Protein AF-A0AAW7XEM3-F1 (afdb_monomer_lite)

Sequence (76 aa):
MLQIIEQFQNLQFQVTFVSPAIKPETAFDLSTINVLEKSIELNHDSFDAFLLSLSPEIVLFDRFLMEEQFGWRVAQ

Radius of gyration: 12.6 Å; chains: 1; bounding box: 27×24×32 Å

Structure (mmCIF, N/CA/C/O backbone):
data_AF-A0AAW7XEM3-F1
#
_entry.id   AF-A0AAW7XEM3-F1
#
loop_
_atom_site.group_PDB
_atom_site.id
_atom_site.type_symbol
_atom_site.label_atom_id
_atom_site.label_alt_id
_atom_site.label_comp_id
_atom_site.label_asym_id
_atom_site.label_entity_id
_atom_site.label_seq_id
_atom_site.pdbx_PDB_ins_code
_atom_site.Cartn_x
_atom_site.Cartn_y
_atom_site.Cartn_z
_atom_site.occupancy
_atom_site.B_iso_or_equiv
_atom_site.auth_seq_id
_atom_site.auth_comp_id
_atom_site.auth_asym_id
_atom_site.auth_atom_id
_atom_site.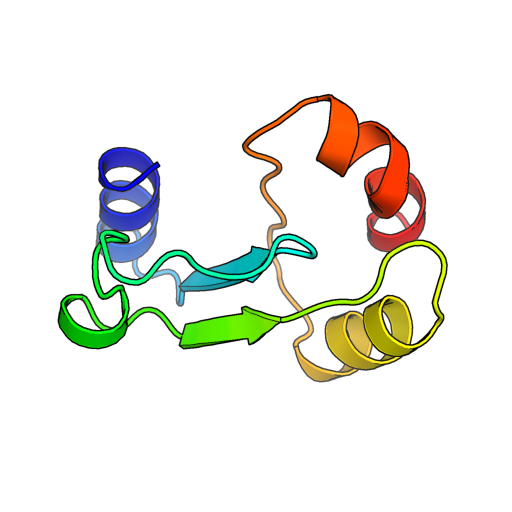pdbx_PDB_model_num
ATOM 1 N N . MET A 1 1 ? -4.827 11.458 5.248 1.00 88.69 1 MET A N 1
ATOM 2 C CA . MET A 1 1 ? -4.329 10.070 5.135 1.00 88.69 1 MET A CA 1
ATOM 3 C C . MET A 1 1 ? -4.770 9.207 6.317 1.00 88.69 1 MET A C 1
ATOM 5 O O . MET A 1 1 ? -5.580 8.327 6.084 1.00 88.69 1 MET A O 1
ATOM 9 N N . LEU A 1 2 ? -4.342 9.472 7.564 1.00 94.69 2 LEU A N 1
ATOM 10 C CA . LEU A 1 2 ? -4.688 8.625 8.728 1.00 94.69 2 LEU A CA 1
ATOM 11 C C . LEU A 1 2 ? -6.197 8.405 8.929 1.00 94.69 2 LEU A C 1
ATOM 13 O O . LEU A 1 2 ? -6.626 7.276 9.104 1.00 94.69 2 LEU A O 1
ATOM 17 N N . GLN A 1 3 ? -7.011 9.456 8.804 1.00 94.62 3 GLN A N 1
ATOM 18 C CA . GLN A 1 3 ? -8.473 9.328 8.901 1.00 94.62 3 GLN A CA 1
ATOM 19 C C . GLN A 1 3 ? -9.063 8.416 7.817 1.00 94.62 3 GLN A C 1
ATOM 21 O O . GLN A 1 3 ? -10.010 7.690 8.077 1.00 94.62 3 GLN A O 1
ATOM 26 N N . ILE A 1 4 ? -8.506 8.434 6.602 1.00 94.69 4 ILE A N 1
ATOM 27 C CA . ILE A 1 4 ? -8.981 7.588 5.499 1.00 94.69 4 ILE A CA 1
ATOM 28 C C . ILE A 1 4 ? -8.644 6.125 5.791 1.00 94.69 4 ILE A C 1
ATOM 30 O O . ILE A 1 4 ? -9.506 5.264 5.661 1.00 94.69 4 ILE A O 1
ATOM 34 N N . ILE A 1 5 ? -7.413 5.865 6.239 1.00 96.38 5 ILE A N 1
ATOM 35 C CA . ILE A 1 5 ? -6.974 4.539 6.689 1.00 96.38 5 ILE A CA 1
ATOM 36 C C . ILE A 1 5 ? -7.920 4.008 7.771 1.00 96.38 5 ILE A C 1
ATOM 38 O O . ILE A 1 5 ? -8.434 2.902 7.639 1.00 96.38 5 ILE A O 1
ATOM 42 N N . GLU A 1 6 ? -8.202 4.820 8.791 1.00 96.56 6 GLU A N 1
ATOM 43 C CA . GLU A 1 6 ? -9.117 4.466 9.878 1.00 96.56 6 GLU A CA 1
ATOM 44 C C . GLU A 1 6 ? -10.519 4.115 9.356 1.00 96.56 6 GLU A C 1
ATOM 46 O O . GLU A 1 6 ? -11.106 3.126 9.790 1.00 96.56 6 GLU A O 1
ATOM 51 N N . GLN A 1 7 ? -11.053 4.857 8.378 1.00 97.06 7 GLN A N 1
ATOM 52 C CA . GLN A 1 7 ? -12.352 4.520 7.786 1.00 97.06 7 GLN A CA 1
ATOM 53 C C . GLN A 1 7 ? -12.338 3.162 7.072 1.00 97.06 7 GLN A C 1
ATOM 55 O O . GLN A 1 7 ? -13.266 2.377 7.255 1.00 97.06 7 GLN A O 1
ATOM 60 N N . PHE A 1 8 ? -11.293 2.846 6.302 1.00 96.69 8 PHE A N 1
ATOM 61 C CA . PHE A 1 8 ? -11.182 1.533 5.657 1.00 96.69 8 PHE A CA 1
ATOM 62 C C . PHE A 1 8 ? -11.051 0.401 6.681 1.00 96.69 8 PHE A C 1
ATOM 64 O O . PHE A 1 8 ? -11.687 -0.640 6.527 1.00 96.69 8 PHE A O 1
ATOM 71 N N . GLN A 1 9 ? -10.313 0.618 7.768 1.00 96.50 9 GLN A N 1
ATOM 72 C CA . GLN A 1 9 ? -10.219 -0.354 8.859 1.00 96.50 9 GLN A CA 1
ATOM 73 C C . GLN A 1 9 ? -11.557 -0.553 9.581 1.00 96.50 9 GLN A C 1
ATOM 75 O O . GLN A 1 9 ? -11.931 -1.687 9.875 1.00 96.50 9 GLN A O 1
ATOM 80 N N . ASN A 1 10 ? -12.327 0.516 9.806 1.00 97.44 10 ASN A N 1
ATOM 81 C CA . ASN A 1 10 ? -13.679 0.421 10.367 1.00 97.44 10 ASN A CA 1
ATOM 82 C C . ASN A 1 10 ? -14.614 -0.388 9.460 1.00 97.44 10 ASN A C 1
ATOM 84 O O . ASN A 1 10 ? -15.428 -1.172 9.947 1.00 97.44 10 ASN A O 1
ATOM 88 N N . LEU A 1 11 ? -14.437 -0.264 8.143 1.00 97.00 11 LEU A N 1
ATOM 89 C CA . LEU A 1 11 ? -15.103 -1.079 7.126 1.00 97.00 11 LEU A CA 1
ATOM 90 C C . LEU A 1 11 ? -14.521 -2.501 6.989 1.00 97.00 11 LEU A C 1
ATOM 92 O O . LEU A 1 11 ? -14.921 -3.230 6.088 1.00 97.00 11 LEU A O 1
ATOM 96 N N . GLN A 1 12 ? -13.629 -2.914 7.897 1.00 96.94 12 GLN A N 1
ATOM 97 C CA . GLN A 1 12 ? -13.000 -4.239 7.962 1.00 96.94 12 GLN A CA 1
ATOM 98 C C . GLN A 1 12 ? -12.047 -4.560 6.798 1.00 96.94 12 GLN A C 1
ATOM 100 O O . GLN A 1 12 ? -11.723 -5.725 6.572 1.00 96.94 12 GLN A O 1
ATOM 105 N N . PHE A 1 13 ? -11.545 -3.548 6.084 1.00 96.94 13 PHE A N 1
ATOM 106 C CA . PHE A 1 13 ? -10.492 -3.751 5.090 1.00 96.94 13 PHE A CA 1
ATOM 107 C C . PHE A 1 13 ? -9.123 -3.911 5.750 1.00 96.94 13 PHE A C 1
ATOM 109 O O . PHE A 1 13 ? -8.764 -3.191 6.687 1.00 96.94 13 PHE A O 1
ATOM 116 N N . GLN A 1 14 ? -8.309 -4.803 5.186 1.00 96.56 14 GLN A N 1
ATOM 117 C CA . GLN A 1 14 ? -6.876 -4.816 5.445 1.00 96.56 14 GLN A CA 1
ATOM 118 C C . GLN A 1 14 ? -6.206 -3.724 4.606 1.00 96.56 14 GLN A C 1
ATOM 120 O O . GLN A 1 14 ? -6.296 -3.724 3.381 1.00 96.56 14 GLN A O 1
ATOM 125 N N . VAL A 1 15 ? -5.518 -2.793 5.266 1.00 97.06 15 VAL A N 1
ATOM 126 C CA . VAL A 1 15 ? -4.870 -1.661 4.597 1.00 97.06 15 VAL A CA 1
ATOM 127 C C . VAL A 1 15 ? -3.363 -1.900 4.507 1.00 97.06 15 VAL A C 1
ATOM 129 O O . VAL A 1 15 ? -2.697 -2.127 5.518 1.00 97.06 15 VAL A O 1
ATOM 132 N N . THR A 1 16 ? -2.824 -1.806 3.291 1.00 97.50 16 THR A N 1
ATOM 133 C CA . THR A 1 16 ? -1.379 -1.760 3.024 1.00 97.50 16 THR A CA 1
ATOM 134 C C . THR A 1 16 ? -1.040 -0.396 2.432 1.00 97.50 16 THR A C 1
ATOM 136 O O . THR A 1 16 ? -1.578 -0.019 1.394 1.00 97.50 16 THR A O 1
ATOM 139 N N . PHE A 1 17 ? -0.163 0.354 3.094 1.00 96.25 17 PHE A N 1
ATOM 140 C CA . PHE A 1 17 ? 0.337 1.639 2.623 1.00 96.25 17 PHE A CA 1
ATOM 141 C C . PHE A 1 17 ? 1.626 1.450 1.826 1.00 96.25 17 PHE A C 1
ATOM 143 O O . PHE A 1 17 ? 2.562 0.791 2.284 1.00 96.25 17 PHE A O 1
ATOM 150 N N . VAL A 1 18 ? 1.698 2.068 0.648 1.00 95.62 18 VAL A N 1
ATOM 151 C CA . VAL A 1 18 ? 2.891 2.025 -0.200 1.00 95.62 18 VAL A CA 1
ATOM 152 C C . VAL A 1 18 ? 3.293 3.402 -0.694 1.00 95.62 18 VAL A C 1
ATOM 154 O O . VAL A 1 18 ? 2.447 4.261 -0.925 1.00 95.62 18 VAL A O 1
ATOM 157 N N . SER A 1 19 ? 4.599 3.623 -0.846 1.00 95.12 19 SER A N 1
ATOM 158 C CA . SER A 1 19 ? 5.142 4.900 -1.314 1.00 95.12 19 SER A CA 1
ATOM 159 C C . SER A 1 19 ? 6.513 4.716 -1.971 1.00 95.12 19 SER A C 1
ATOM 161 O O . SER A 1 19 ? 7.309 3.910 -1.480 1.00 95.12 19 SER A O 1
ATOM 163 N N . PRO A 1 20 ? 6.826 5.466 -3.046 1.00 94.69 20 PRO A N 1
ATOM 164 C CA . PRO A 1 20 ? 8.178 5.540 -3.593 1.00 94.69 20 PRO A CA 1
ATOM 165 C C . PRO A 1 20 ? 9.069 6.555 -2.873 1.00 94.69 20 PRO A C 1
ATOM 167 O O . PRO A 1 20 ? 10.274 6.614 -3.110 1.00 94.69 20 PRO A O 1
ATOM 170 N N . ALA A 1 21 ? 8.487 7.391 -2.010 1.00 92.75 21 ALA A N 1
ATOM 171 C CA . ALA A 1 21 ? 9.239 8.354 -1.226 1.00 92.75 21 ALA A CA 1
ATOM 172 C C . ALA A 1 21 ? 9.881 7.680 -0.009 1.00 92.75 21 ALA A C 1
ATOM 174 O O . ALA A 1 21 ? 9.245 6.882 0.681 1.00 92.75 21 ALA A O 1
ATOM 175 N N . ILE A 1 22 ? 11.115 8.083 0.294 1.00 91.50 22 ILE A N 1
ATOM 176 C CA . ILE A 1 22 ? 11.811 7.689 1.519 1.00 91.50 22 ILE A CA 1
ATOM 177 C C . ILE A 1 22 ? 10.995 8.172 2.721 1.00 91.50 22 ILE A C 1
ATOM 179 O O . ILE A 1 22 ? 10.664 9.356 2.808 1.00 91.50 22 ILE A O 1
ATOM 183 N N . LYS A 1 23 ? 10.686 7.258 3.648 1.00 90.12 23 LYS A N 1
ATOM 184 C CA . LYS A 1 23 ? 9.973 7.565 4.892 1.00 90.12 23 LYS A CA 1
ATOM 185 C C . LYS A 1 23 ? 10.847 8.458 5.793 1.00 90.12 23 LYS A C 1
ATOM 187 O O . LYS A 1 23 ? 11.922 8.014 6.195 1.00 90.12 23 LYS A O 1
ATOM 192 N N . PRO A 1 24 ? 10.419 9.691 6.127 1.00 91.25 24 PRO A N 1
ATOM 193 C CA . PRO A 1 24 ? 11.127 10.530 7.094 1.00 91.25 24 PRO A CA 1
ATOM 194 C C . PRO A 1 24 ? 11.090 9.929 8.505 1.00 91.25 24 PRO A C 1
ATOM 196 O O . PRO A 1 24 ? 10.102 9.302 8.875 1.00 91.25 24 PRO A O 1
ATOM 199 N N . GLU A 1 25 ? 12.097 10.205 9.338 1.00 91.50 25 GLU A N 1
ATOM 200 C CA . GLU A 1 25 ? 12.110 9.775 10.753 1.00 91.50 25 GLU A CA 1
ATOM 201 C C . GLU A 1 25 ? 10.952 10.367 11.572 1.00 91.50 25 GLU A C 1
ATOM 203 O O . GLU A 1 25 ? 10.488 9.766 12.534 1.00 91.50 25 GLU A O 1
ATOM 208 N N . THR A 1 26 ? 10.458 11.541 11.174 1.00 92.75 26 THR A N 1
ATOM 209 C CA . THR A 1 26 ? 9.313 12.215 11.803 1.00 92.75 26 THR A CA 1
ATOM 210 C C . THR A 1 26 ? 7.961 11.688 11.323 1.00 92.75 26 THR A C 1
ATOM 212 O O . THR A 1 26 ? 6.921 12.184 11.760 1.00 92.75 26 THR A O 1
ATOM 215 N N . ALA A 1 27 ? 7.947 10.725 10.396 1.00 92.44 27 ALA A N 1
ATOM 216 C CA . ALA A 1 27 ? 6.710 10.142 9.909 1.00 92.44 27 ALA A CA 1
ATOM 217 C C . ALA A 1 27 ? 6.014 9.344 11.011 1.00 92.44 27 ALA A C 1
ATOM 219 O O . ALA A 1 27 ? 6.645 8.672 11.824 1.00 92.44 27 ALA A O 1
ATOM 220 N N . PHE A 1 28 ? 4.685 9.388 10.993 1.00 93.69 28 PHE A N 1
ATOM 221 C CA . PHE A 1 28 ? 3.874 8.549 11.859 1.00 93.69 28 PHE A CA 1
ATOM 222 C C . PHE A 1 28 ? 4.163 7.064 11.582 1.00 93.69 28 PHE A C 1
ATOM 224 O O . PHE A 1 28 ? 4.276 6.649 10.426 1.00 93.69 28 PHE A O 1
ATOM 231 N N . ASP A 1 29 ? 4.276 6.265 12.639 1.00 93.88 29 ASP A N 1
ATOM 232 C CA . ASP A 1 29 ? 4.485 4.825 12.530 1.00 93.88 29 ASP A CA 1
ATOM 233 C C . ASP A 1 29 ? 3.147 4.111 12.303 1.00 93.88 29 ASP A C 1
ATOM 235 O O . ASP A 1 29 ? 2.362 3.933 13.237 1.00 93.88 29 ASP A O 1
ATOM 239 N N . LEU A 1 30 ? 2.861 3.711 11.059 1.00 95.38 30 LEU A N 1
ATOM 240 C CA . LEU A 1 30 ? 1.583 3.092 10.709 1.00 95.38 30 LEU A CA 1
ATOM 241 C C . LEU A 1 30 ? 1.470 1.656 11.246 1.00 95.38 30 LEU A C 1
ATOM 243 O O . LEU A 1 30 ? 0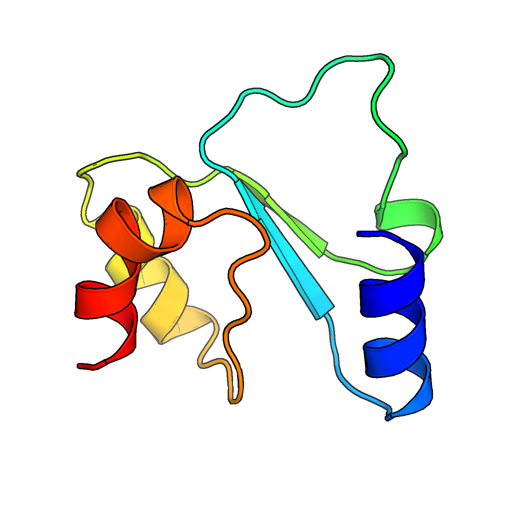.357 1.137 11.368 1.00 95.38 30 LEU A O 1
ATOM 247 N N . SER A 1 31 ? 2.579 1.038 11.667 1.00 94.12 31 SER A N 1
ATOM 248 C CA . SER A 1 31 ? 2.535 -0.266 12.335 1.00 94.12 31 SER A CA 1
ATOM 249 C C . SER A 1 31 ? 1.768 -0.204 13.663 1.00 94.12 31 SER A C 1
ATOM 251 O O . SER A 1 31 ? 1.096 -1.166 14.030 1.00 94.12 31 SER A O 1
ATOM 253 N N . THR A 1 32 ? 1.754 0.961 14.328 1.00 96.31 32 THR A N 1
ATOM 254 C CA . THR A 1 32 ? 1.002 1.193 15.578 1.00 96.31 32 THR A CA 1
ATOM 255 C C . THR A 1 32 ? -0.514 1.102 15.406 1.00 96.31 32 THR A C 1
ATOM 257 O O . THR A 1 32 ? -1.234 0.882 16.378 1.00 96.31 32 THR A O 1
ATOM 260 N N . ILE A 1 33 ? -0.997 1.235 14.168 1.00 96.06 33 ILE A N 1
ATOM 261 C CA . ILE A 1 33 ? -2.406 1.099 13.793 1.00 96.06 33 ILE A CA 1
ATOM 262 C C . ILE A 1 33 ? -2.640 -0.127 12.901 1.00 96.06 33 ILE A C 1
ATOM 264 O O . ILE A 1 33 ? -3.637 -0.181 12.192 1.00 96.06 33 ILE A O 1
ATOM 268 N N . ASN A 1 34 ? -1.751 -1.128 12.933 1.00 95.62 34 ASN A N 1
ATOM 269 C CA . ASN A 1 34 ? -1.860 -2.378 12.166 1.00 95.62 34 ASN A CA 1
ATOM 270 C C . ASN A 1 34 ? -1.946 -2.191 10.640 1.00 95.62 34 ASN A C 1
ATOM 272 O O . ASN A 1 34 ? -2.636 -2.946 9.952 1.00 95.62 34 ASN A O 1
ATOM 276 N N . VAL A 1 35 ? -1.249 -1.194 10.100 1.00 97.06 35 VAL A N 1
ATOM 277 C CA . VAL A 1 35 ? -1.103 -1.010 8.653 1.00 97.06 35 VAL A CA 1
ATOM 278 C C . VAL A 1 35 ? 0.278 -1.475 8.231 1.00 97.06 35 VAL A C 1
ATOM 280 O O . VAL A 1 35 ? 1.288 -1.080 8.812 1.00 97.06 35 VAL A O 1
ATOM 283 N N . LEU A 1 36 ? 0.320 -2.310 7.196 1.00 95.25 36 LEU A N 1
ATOM 284 C CA . LEU A 1 36 ? 1.576 -2.733 6.590 1.00 95.25 36 LEU A CA 1
ATOM 285 C C . LEU A 1 36 ? 2.120 -1.610 5.713 1.00 95.25 36 LEU A C 1
ATOM 287 O O . LEU A 1 36 ? 1.387 -1.044 4.908 1.00 95.25 36 LEU A O 1
ATOM 291 N N . GLU A 1 37 ? 3.408 -1.312 5.842 1.00 94.88 37 GLU A N 1
ATOM 292 C CA . GLU A 1 37 ? 4.096 -0.327 5.011 1.00 94.88 37 GLU A CA 1
ATOM 293 C C . GLU A 1 37 ? 5.067 -1.027 4.059 1.00 94.88 37 GLU A C 1
ATOM 295 O O . GLU A 1 37 ? 5.840 -1.892 4.478 1.00 94.88 37 GLU A O 1
ATOM 300 N N . LYS A 1 38 ? 5.065 -0.639 2.779 1.00 94.75 38 LYS A N 1
ATOM 301 C CA . LYS A 1 38 ? 6.033 -1.136 1.796 1.00 94.75 38 LYS A CA 1
ATOM 302 C C . LYS A 1 38 ? 6.576 -0.014 0.915 1.00 94.75 38 LYS A C 1
ATOM 304 O O . LYS A 1 38 ? 5.824 0.780 0.355 1.00 94.75 38 LYS A O 1
ATOM 309 N N . SER A 1 39 ? 7.896 0.020 0.754 1.00 95.12 39 SER A N 1
ATOM 310 C CA . SER A 1 39 ? 8.545 0.887 -0.232 1.00 95.12 39 SER A CA 1
ATOM 311 C C . SER A 1 39 ? 8.351 0.312 -1.634 1.00 95.12 39 SER A C 1
ATOM 313 O O . SER A 1 39 ? 8.494 -0.896 -1.831 1.00 95.12 39 SER A O 1
ATOM 315 N N . ILE A 1 40 ? 8.052 1.173 -2.602 1.00 95.25 40 ILE A N 1
ATOM 316 C CA . ILE A 1 40 ? 7.944 0.814 -4.023 1.00 95.25 40 ILE A CA 1
ATOM 317 C C . ILE A 1 40 ? 8.915 1.656 -4.849 1.00 95.25 40 ILE A C 1
ATOM 319 O O . ILE A 1 40 ? 9.405 2.678 -4.385 1.00 95.25 40 ILE A O 1
ATOM 323 N N . GLU A 1 41 ? 9.223 1.226 -6.064 1.00 94.56 41 GLU A N 1
ATOM 324 C CA . GLU A 1 41 ? 10.134 1.947 -6.953 1.00 94.56 41 GLU A CA 1
ATOM 325 C C . GLU A 1 41 ? 9.360 2.598 -8.097 1.00 94.56 41 GLU A C 1
ATOM 327 O O . GLU A 1 41 ? 8.408 2.032 -8.636 1.00 94.56 41 GLU A O 1
ATOM 332 N N . LEU A 1 42 ? 9.763 3.813 -8.463 1.00 91.50 42 LEU A N 1
ATOM 333 C CA . LEU A 1 42 ? 9.165 4.546 -9.573 1.00 91.50 42 LEU A CA 1
ATOM 334 C C . LEU A 1 42 ? 9.717 4.010 -10.901 1.00 91.50 42 LEU A C 1
ATOM 336 O O . LEU A 1 42 ? 10.920 3.797 -11.026 1.00 91.50 42 LEU A O 1
ATOM 340 N N . ASN A 1 43 ? 8.846 3.814 -11.896 1.00 88.50 43 ASN A N 1
ATOM 341 C CA . ASN A 1 43 ? 9.199 3.273 -13.218 1.00 88.50 43 ASN A CA 1
ATOM 342 C C . ASN A 1 43 ? 9.896 1.899 -13.195 1.00 88.50 43 ASN A C 1
ATOM 344 O O . ASN A 1 43 ? 10.688 1.598 -14.084 1.00 88.50 43 ASN A O 1
ATOM 348 N N . HIS A 1 44 ? 9.591 1.058 -12.206 1.00 93.88 44 HIS A N 1
ATOM 349 C CA . HIS A 1 44 ? 10.201 -0.263 -12.060 1.00 93.88 44 HIS A CA 1
ATOM 350 C C . HIS A 1 44 ? 9.133 -1.360 -11.955 1.00 93.88 44 HIS A C 1
ATOM 352 O O . HIS A 1 44 ? 8.112 -1.166 -11.296 1.00 93.88 44 HIS A O 1
ATOM 358 N N . ASP A 1 45 ? 9.356 -2.519 -12.575 1.00 93.31 45 ASP A N 1
ATOM 359 C CA . ASP A 1 45 ? 8.365 -3.615 -12.667 1.00 93.31 45 ASP A CA 1
ATOM 360 C C . ASP A 1 45 ? 8.160 -4.368 -11.337 1.00 93.31 45 ASP A C 1
ATOM 362 O O . ASP A 1 45 ? 7.296 -5.236 -11.198 1.00 93.31 45 ASP A O 1
ATOM 366 N N . SER A 1 46 ? 8.949 -4.024 -10.315 1.00 94.56 46 SER A N 1
ATOM 367 C CA . SER A 1 46 ? 8.769 -4.538 -8.951 1.00 94.56 46 SER A CA 1
ATOM 368 C C . SER A 1 46 ? 7.422 -4.128 -8.357 1.00 94.56 46 SER A C 1
ATOM 370 O O . SER A 1 46 ? 6.901 -4.842 -7.499 1.00 94.56 46 SER A O 1
ATOM 372 N N . PHE A 1 47 ? 6.845 -3.013 -8.817 1.00 94.81 47 PHE A N 1
ATOM 373 C CA . PHE A 1 47 ? 5.501 -2.596 -8.435 1.00 94.81 47 PHE A CA 1
ATOM 374 C C . PHE A 1 47 ? 4.435 -3.562 -8.969 1.00 94.81 47 PHE A C 1
ATOM 376 O O . PHE A 1 47 ? 3.576 -3.999 -8.210 1.00 94.81 47 PHE A O 1
ATOM 383 N N . ASP A 1 48 ? 4.538 -3.959 -10.234 1.00 94.50 48 ASP A N 1
ATOM 384 C CA . ASP A 1 48 ? 3.607 -4.851 -10.928 1.00 94.50 48 ASP A CA 1
ATOM 385 C C . ASP A 1 48 ? 3.625 -6.247 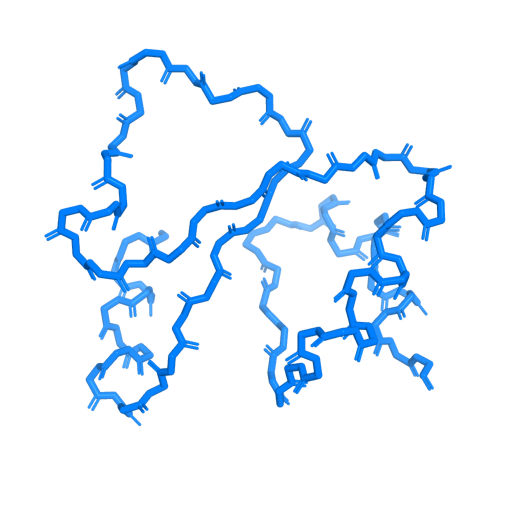-10.291 1.00 94.50 48 ASP A C 1
ATOM 387 O O . ASP A 1 48 ? 2.590 -6.787 -9.900 1.00 94.50 48 ASP A O 1
ATOM 391 N N . ALA A 1 49 ? 4.824 -6.795 -10.061 1.00 95.00 49 ALA A N 1
ATOM 392 C CA . ALA A 1 49 ? 4.987 -8.062 -9.350 1.00 95.00 49 ALA A CA 1
ATOM 393 C C . ALA A 1 49 ? 4.435 -7.997 -7.914 1.00 95.00 49 ALA A C 1
ATOM 395 O O . ALA A 1 49 ? 3.857 -8.964 -7.410 1.00 95.00 49 ALA A O 1
ATOM 396 N N . PHE A 1 50 ? 4.598 -6.854 -7.242 1.00 95.38 50 PHE A N 1
ATOM 397 C CA . PHE A 1 50 ? 4.035 -6.645 -5.916 1.00 95.38 50 PHE A CA 1
ATOM 398 C C . PHE A 1 50 ? 2.505 -6.589 -5.934 1.00 95.38 50 PHE A C 1
ATOM 400 O O . PHE A 1 50 ? 1.894 -7.248 -5.095 1.00 95.38 50 PHE A O 1
ATOM 407 N N . LEU A 1 51 ? 1.893 -5.857 -6.869 1.00 94.44 51 LEU A N 1
ATOM 408 C CA . LEU A 1 51 ? 0.438 -5.791 -7.009 1.00 94.44 51 LEU A CA 1
ATOM 409 C C . LEU A 1 51 ? -0.162 -7.174 -7.254 1.00 94.44 51 LEU A C 1
ATOM 411 O O . LEU A 1 51 ? -1.115 -7.537 -6.571 1.00 94.44 51 LEU A O 1
ATOM 415 N N . LEU A 1 52 ? 0.435 -7.970 -8.145 1.00 94.25 52 LEU A N 1
ATOM 416 C CA . LEU A 1 52 ? -0.005 -9.344 -8.411 1.00 94.25 52 LEU A CA 1
ATOM 417 C C . LEU A 1 52 ? 0.073 -10.230 -7.163 1.00 94.25 52 LEU A C 1
ATOM 419 O O . LEU A 1 52 ? -0.819 -11.035 -6.913 1.00 94.25 52 LEU A O 1
ATOM 423 N N . SER A 1 53 ? 1.129 -10.074 -6.360 1.00 95.44 53 SER A N 1
ATOM 424 C CA . SER A 1 53 ? 1.282 -10.826 -5.113 1.00 95.44 53 SER A CA 1
ATOM 425 C C . SER A 1 53 ? 0.333 -10.361 -4.009 1.00 95.44 53 SER A C 1
ATOM 427 O O . SER A 1 53 ? -0.049 -11.182 -3.177 1.00 95.44 53 SER A O 1
ATOM 429 N N . LEU A 1 54 ? 0.022 -9.065 -3.940 1.00 95.56 54 LEU A N 1
ATOM 430 C CA . LEU A 1 54 ? -0.885 -8.504 -2.939 1.00 95.56 54 LEU A CA 1
ATOM 431 C C . LEU A 1 54 ? -2.351 -8.779 -3.301 1.00 95.56 54 LEU A C 1
ATOM 433 O O . LEU A 1 54 ? -3.161 -8.987 -2.406 1.00 95.56 54 LEU A O 1
ATOM 437 N N . SER A 1 55 ? -2.670 -8.787 -4.599 1.00 95.19 55 SER A N 1
ATOM 438 C CA . SER A 1 55 ? -4.014 -8.958 -5.157 1.00 95.19 55 SER A CA 1
ATOM 439 C C . SER A 1 55 ? -5.075 -8.065 -4.481 1.00 95.19 55 SER A C 1
ATOM 441 O O . SER A 1 55 ? -6.071 -8.585 -3.970 1.00 95.19 55 SER A O 1
ATOM 443 N N . PRO A 1 56 ? -4.879 -6.730 -4.431 1.00 95.50 56 PRO A N 1
ATOM 444 C CA . PRO A 1 56 ? -5.795 -5.835 -3.731 1.00 95.50 56 PRO A CA 1
ATOM 445 C C . PRO A 1 56 ? -7.145 -5.704 -4.454 1.00 95.50 56 PRO A C 1
ATOM 447 O O . PRO A 1 56 ? -7.198 -5.603 -5.675 1.00 95.50 56 PRO A O 1
ATOM 450 N N . GLU A 1 57 ? -8.236 -5.621 -3.689 1.00 95.06 57 GLU A N 1
ATOM 451 C CA . GLU A 1 57 ? -9.581 -5.345 -4.227 1.00 95.06 57 GLU A CA 1
ATOM 452 C C . GLU A 1 57 ? -9.782 -3.863 -4.577 1.00 95.06 57 GLU A C 1
ATOM 454 O O . GLU A 1 57 ? -10.545 -3.520 -5.478 1.00 95.06 57 GLU A O 1
ATOM 459 N N . ILE A 1 58 ? -9.116 -2.972 -3.837 1.00 94.94 58 ILE A N 1
ATOM 460 C CA . ILE A 1 58 ? -9.231 -1.519 -3.977 1.00 94.94 58 ILE A CA 1
ATOM 461 C C . ILE A 1 58 ? -7.832 -0.915 -3.901 1.00 94.94 58 ILE A C 1
ATOM 463 O O . ILE A 1 58 ? -7.061 -1.220 -2.990 1.00 94.94 58 ILE A O 1
ATOM 467 N N . VAL A 1 59 ? -7.534 0.001 -4.821 1.00 95.94 59 VAL A N 1
ATOM 468 C CA . VAL A 1 59 ? -6.348 0.858 -4.760 1.00 95.94 59 VAL A CA 1
ATOM 469 C C . VAL A 1 59 ? -6.798 2.310 -4.662 1.00 95.94 59 VAL A C 1
ATOM 471 O O . VAL A 1 59 ? -7.594 2.779 -5.473 1.00 95.94 59 VAL A O 1
ATOM 474 N N . LEU A 1 60 ? -6.289 3.019 -3.656 1.00 95.56 60 LEU A N 1
ATOM 475 C CA . LEU A 1 60 ? -6.555 4.436 -3.436 1.00 95.56 60 LEU A CA 1
ATOM 476 C C . LEU A 1 6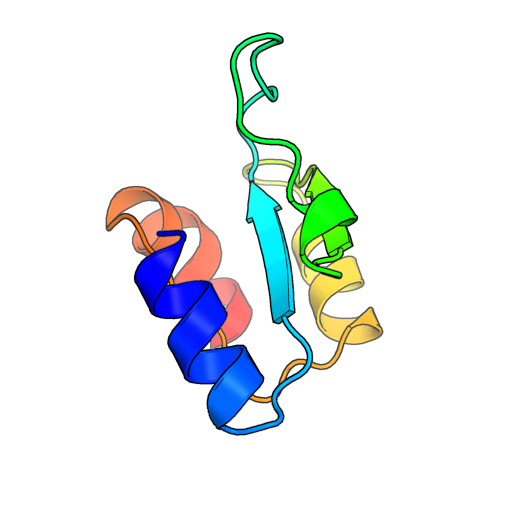0 ? -5.265 5.236 -3.626 1.00 95.56 60 LEU A C 1
ATOM 478 O O . LEU A 1 60 ? -4.272 4.984 -2.944 1.00 95.56 60 LEU A O 1
ATOM 482 N N . PHE A 1 61 ? -5.313 6.250 -4.485 1.00 95.12 61 PHE A N 1
ATOM 483 C CA . PHE A 1 61 ? -4.240 7.228 -4.629 1.00 95.12 61 PHE A CA 1
ATOM 484 C C . PHE A 1 61 ? -4.546 8.465 -3.781 1.00 95.12 61 PHE A C 1
ATOM 486 O O . PHE A 1 61 ? -5.573 9.115 -3.959 1.00 95.12 61 PHE A O 1
ATOM 493 N N . ASP A 1 62 ? -3.656 8.806 -2.847 1.00 91.62 62 ASP A N 1
ATOM 494 C CA . ASP A 1 62 ? -3.794 10.005 -2.007 1.00 91.62 62 ASP A CA 1
ATOM 495 C C . ASP A 1 62 ? -3.273 11.280 -2.700 1.00 91.62 62 ASP A C 1
ATOM 497 O O . ASP A 1 62 ? -3.537 12.394 -2.242 1.00 91.62 62 ASP A O 1
ATOM 501 N N . ARG A 1 63 ? -2.532 11.122 -3.806 1.00 90.94 63 ARG A N 1
ATOM 502 C CA . ARG A 1 63 ? -1.940 12.201 -4.606 1.00 90.94 63 ARG A CA 1
ATOM 503 C C . ARG A 1 63 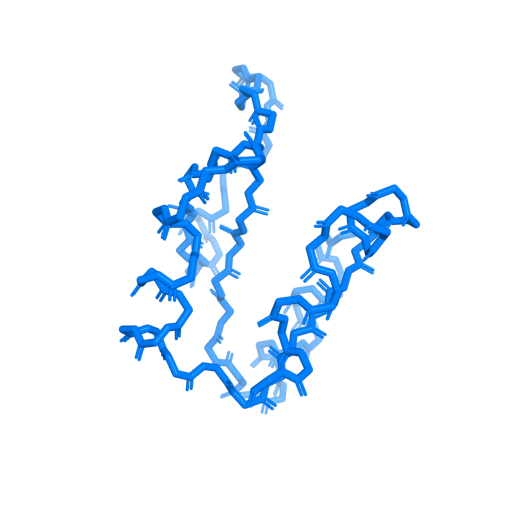? -2.123 11.940 -6.097 1.00 90.94 63 ARG A C 1
ATOM 505 O O . ARG A 1 63 ? -1.759 10.872 -6.580 1.00 90.94 63 ARG A O 1
ATOM 512 N N . PHE A 1 64 ? -2.529 12.977 -6.829 1.00 93.12 64 PHE A N 1
ATOM 513 C CA . PHE A 1 64 ? -2.677 12.952 -8.291 1.00 93.12 64 PHE A CA 1
ATOM 514 C C . PHE A 1 64 ? -1.417 12.451 -9.016 1.00 93.12 64 PHE A C 1
ATOM 516 O O . PHE A 1 64 ? -1.497 11.605 -9.894 1.00 93.12 64 PHE A O 1
ATOM 523 N N . LEU A 1 65 ? -0.227 12.894 -8.591 1.00 91.81 65 LEU A N 1
ATOM 524 C CA . LEU A 1 65 ? 1.024 12.444 -9.209 1.00 91.81 65 LEU A CA 1
ATOM 525 C C . LEU A 1 65 ? 1.245 10.926 -9.064 1.00 91.81 65 LEU A C 1
ATOM 527 O O . LEU A 1 65 ? 1.812 10.310 -9.956 1.00 91.81 65 LEU A O 1
ATOM 531 N N . MET A 1 66 ? 0.804 10.314 -7.959 1.00 93.69 66 MET A N 1
ATOM 532 C CA . MET A 1 66 ? 0.913 8.859 -7.786 1.00 93.69 66 MET A CA 1
ATOM 533 C C . MET A 1 66 ? -0.056 8.128 -8.717 1.00 93.69 66 MET A C 1
ATOM 535 O O . MET A 1 66 ? 0.313 7.119 -9.311 1.00 93.69 66 MET A O 1
ATOM 539 N N . GLU A 1 67 ? -1.261 8.667 -8.894 1.00 95.25 67 GLU A N 1
ATOM 540 C CA . GLU A 1 67 ? -2.234 8.145 -9.854 1.00 95.25 67 GLU A CA 1
ATOM 541 C C . GLU A 1 67 ? -1.696 8.204 -11.290 1.00 95.25 67 GLU A C 1
ATOM 543 O O . GLU A 1 67 ? -1.764 7.206 -12.000 1.00 95.25 67 GLU A O 1
ATOM 548 N N . GLU A 1 68 ? -1.074 9.310 -11.712 1.00 94.56 68 GLU A N 1
ATOM 549 C CA . GLU A 1 68 ? -0.489 9.395 -13.059 1.00 94.56 68 GLU A CA 1
ATOM 550 C C . GLU A 1 68 ? 0.642 8.380 -13.286 1.00 94.56 68 GLU A C 1
ATOM 552 O O . GLU A 1 68 ? 0.750 7.802 -14.367 1.00 94.56 68 GLU A O 1
ATOM 557 N N . GLN A 1 69 ? 1.491 8.142 -12.280 1.00 93.31 69 GLN A N 1
ATOM 558 C CA . GLN A 1 69 ? 2.633 7.231 -12.418 1.00 93.31 69 GLN A CA 1
ATOM 559 C C . GLN A 1 69 ? 2.230 5.750 -12.363 1.00 93.31 69 GLN A C 1
ATOM 561 O O . GLN A 1 69 ? 2.800 4.934 -13.089 1.00 93.31 69 GLN A O 1
ATOM 566 N N . PHE A 1 70 ? 1.259 5.395 -11.516 1.00 94.88 70 PHE A N 1
ATOM 567 C CA . PHE A 1 70 ? 0.938 3.998 -11.197 1.00 94.88 70 PHE A CA 1
ATOM 568 C C . PHE A 1 70 ? -0.470 3.558 -11.619 1.00 94.88 70 PHE A C 1
ATOM 570 O O . PHE A 1 70 ? -0.722 2.359 -11.718 1.00 94.88 70 PHE A O 1
ATOM 577 N N . GLY A 1 71 ? -1.395 4.481 -11.889 1.00 94.19 71 GLY A N 1
ATOM 578 C CA . GLY A 1 71 ? -2.810 4.177 -12.132 1.00 94.19 71 GLY A CA 1
ATOM 579 C C . GLY A 1 71 ? -3.041 3.261 -13.332 1.00 94.19 71 GLY A C 1
ATOM 580 O O . GLY A 1 71 ? -3.821 2.315 -13.248 1.00 94.19 71 GLY A O 1
ATOM 581 N N . TRP A 1 72 ? -2.294 3.462 -14.421 1.00 92.31 72 TRP A N 1
ATOM 582 C CA . TRP A 1 72 ? -2.388 2.603 -15.606 1.00 92.3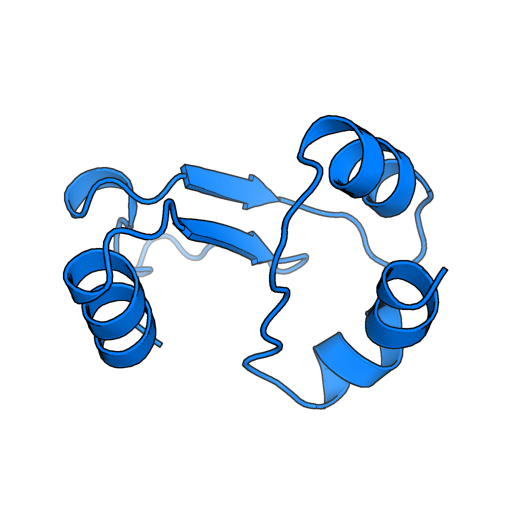1 72 TRP A CA 1
ATOM 583 C C . TRP A 1 72 ? -1.912 1.164 -15.356 1.00 92.31 72 TRP A C 1
ATOM 585 O O . TRP A 1 72 ? -2.350 0.265 -16.066 1.00 92.31 72 TRP A O 1
ATOM 595 N N . ARG A 1 73 ? -1.047 0.940 -14.355 1.00 92.75 73 ARG A N 1
ATOM 596 C CA . ARG A 1 73 ? -0.566 -0.397 -13.956 1.00 92.75 73 ARG A CA 1
ATOM 597 C C . ARG A 1 73 ? -1.560 -1.138 -13.065 1.00 92.75 73 ARG A C 1
ATOM 599 O O . ARG A 1 73 ? -1.546 -2.357 -13.023 1.00 92.75 73 ARG A O 1
ATOM 606 N N . VAL A 1 74 ? -2.416 -0.405 -12.355 1.00 92.81 74 VAL A N 1
ATOM 607 C CA . VAL A 1 74 ? -3.487 -0.968 -11.515 1.00 92.81 74 VAL A CA 1
ATOM 608 C C . VAL A 1 74 ? -4.712 -1.357 -12.343 1.00 92.81 74 VAL A C 1
ATOM 610 O O . VAL A 1 74 ? -5.450 -2.256 -11.963 1.00 92.81 74 VAL A O 1
ATOM 613 N N . ALA A 1 75 ? -4.951 -0.668 -13.460 1.00 85.69 75 ALA A N 1
ATOM 614 C CA . ALA A 1 75 ? -6.107 -0.904 -14.321 1.00 85.69 75 ALA A CA 1
ATOM 615 C C . ALA A 1 75 ? -5.970 -2.124 -15.260 1.00 85.69 75 ALA A C 1
ATOM 617 O O . ALA A 1 75 ? -6.892 -2.377 -16.037 1.00 85.69 75 ALA A O 1
ATOM 618 N N . GLN A 1 76 ? -4.830 -2.825 -15.234 1.00 68.06 76 GLN A N 1
ATOM 619 C CA . GLN A 1 76 ? -4.570 -4.043 -16.015 1.00 68.06 76 GLN A CA 1
ATOM 620 C C . GLN A 1 76 ? -4.965 -5.293 -15.233 1.00 68.06 76 GLN A C 1
ATOM 622 O O . GLN A 1 76 ? -5.539 -6.202 -15.875 1.00 68.06 76 GLN A O 1
#

pLDDT: mean 94.01, std 3.7, range [68.06, 97.5]

Foldseek 3Di:
DVVVVVVCVVVVDQAEAEDCDDDDPPDDDCVVVVYHYDYDHFPDCVVLVVCVVVVDPDDDDPDPVCCVRCVVSNVD

Organism: NCBI:txid86304

Secondary structure (DSSP, 8-state):
-HHHHHHHHHTTPPPEEEESSPPPTTS--GGGGT-EEEE--TT-THHHHHHHHH--S----SSHHHHHHHHHHH--